Protein AF-A0AB35III9-F1 (afdb_monomer_lite)

Organism: NCBI:txid1547

Structure (mmCIF, N/CA/C/O backbone):
data_AF-A0AB35III9-F1
#
_entry.id   AF-A0AB35III9-F1
#
loop_
_atom_site.group_PDB
_atom_site.id
_atom_site.type_symbol
_atom_site.label_atom_id
_atom_site.label_alt_id
_atom_site.label_comp_id
_atom_site.label_asym_id
_atom_site.label_entity_id
_atom_site.label_seq_id
_atom_site.pdbx_PDB_ins_code
_atom_site.Cartn_x
_atom_site.Cartn_y
_atom_site.Cartn_z
_atom_site.occupancy
_atom_site.B_iso_or_equiv
_atom_site.auth_seq_id
_atom_site.auth_comp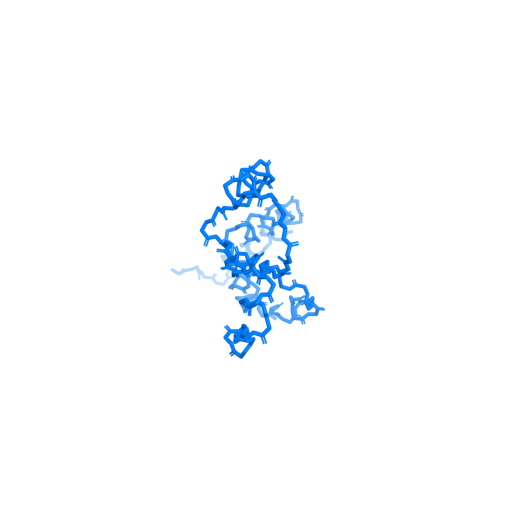_id
_atom_site.auth_asym_id
_atom_site.auth_atom_id
_atom_site.pdbx_PDB_model_num
ATOM 1 N N . MET A 1 1 ? 10.028 -11.307 -33.755 1.00 78.12 1 MET A N 1
ATOM 2 C CA . MET A 1 1 ? 10.930 -11.704 -32.653 1.00 78.12 1 MET A CA 1
ATOM 3 C C . MET A 1 1 ? 12.277 -11.087 -32.948 1.00 78.12 1 MET A C 1
ATOM 5 O O . MET A 1 1 ? 12.647 -11.100 -34.114 1.00 78.12 1 MET A O 1
ATOM 9 N N . LEU A 1 2 ? 12.936 -10.517 -31.940 1.00 85.81 2 LEU A N 1
ATOM 10 C CA . LEU A 1 2 ? 14.308 -10.030 -32.087 1.00 85.81 2 LEU A CA 1
ATOM 11 C C . LEU A 1 2 ? 15.257 -11.233 -32.161 1.00 85.81 2 LEU A C 1
ATOM 13 O O . LEU A 1 2 ? 15.008 -12.249 -31.505 1.00 85.81 2 LEU A O 1
ATOM 17 N N . ASN A 1 3 ? 16.301 -11.135 -32.973 1.00 92.69 3 ASN A N 1
ATOM 18 C CA . ASN A 1 3 ? 17.386 -12.112 -33.017 1.00 92.69 3 ASN A CA 1
ATOM 19 C C . ASN A 1 3 ? 18.391 -11.882 -31.865 1.00 92.69 3 ASN A C 1
ATOM 21 O O . ASN A 1 3 ? 18.275 -10.918 -31.111 1.00 92.69 3 ASN A O 1
ATOM 25 N N . CYS A 1 4 ? 19.372 -12.776 -31.705 1.00 91.94 4 CYS A N 1
ATOM 26 C CA . CYS A 1 4 ? 20.342 -12.694 -30.606 1.00 91.94 4 CYS A CA 1
ATOM 27 C C . CYS A 1 4 ? 21.141 -11.381 -30.603 1.00 91.94 4 CYS A C 1
ATOM 29 O O . CYS A 1 4 ? 21.314 -10.784 -29.545 1.00 91.94 4 CYS A O 1
ATOM 31 N N . ASP A 1 5 ? 21.578 -10.903 -31.768 1.00 92.56 5 ASP A N 1
ATOM 32 C CA . ASP A 1 5 ? 22.352 -9.662 -31.874 1.00 92.56 5 ASP A CA 1
ATOM 33 C C . ASP A 1 5 ? 21.488 -8.442 -31.535 1.00 92.56 5 ASP A C 1
ATOM 35 O O . ASP A 1 5 ? 21.924 -7.511 -30.860 1.00 92.56 5 ASP A O 1
ATOM 39 N N . GLU A 1 6 ? 20.229 -8.447 -31.969 1.00 93.94 6 GLU A N 1
ATOM 40 C CA . GLU A 1 6 ? 19.248 -7.419 -31.629 1.00 93.94 6 GLU A CA 1
ATOM 41 C C . GLU A 1 6 ? 18.934 -7.399 -30.125 1.00 93.94 6 GLU A C 1
ATOM 43 O O . GLU A 1 6 ? 18.733 -6.321 -29.566 1.00 93.94 6 GLU A O 1
ATOM 48 N N . LEU A 1 7 ? 18.926 -8.562 -29.461 1.00 94.19 7 LEU A N 1
ATOM 49 C CA . LEU A 1 7 ? 18.747 -8.665 -28.011 1.00 94.19 7 LEU A CA 1
ATOM 50 C C . LEU A 1 7 ? 19.954 -8.114 -27.241 1.00 94.19 7 LEU A C 1
ATOM 52 O O . LEU A 1 7 ? 19.752 -7.335 -26.314 1.00 94.19 7 LEU A O 1
ATOM 56 N N . LEU A 1 8 ? 21.182 -8.442 -27.652 1.00 92.50 8 LEU A N 1
ATOM 57 C CA . LEU A 1 8 ? 22.406 -7.925 -27.022 1.00 92.50 8 LEU A CA 1
ATOM 58 C C . LEU A 1 8 ? 22.525 -6.401 -27.171 1.00 92.50 8 LEU A C 1
ATOM 60 O O . LEU A 1 8 ? 22.792 -5.691 -26.205 1.00 92.50 8 LEU A O 1
ATOM 64 N N . ASN A 1 9 ? 22.237 -5.876 -28.365 1.00 94.06 9 ASN A N 1
ATOM 65 C CA . ASN A 1 9 ? 22.210 -4.429 -28.597 1.00 94.06 9 ASN A CA 1
ATOM 66 C C . ASN A 1 9 ? 21.129 -3.722 -27.764 1.00 94.06 9 ASN A C 1
ATOM 68 O O . ASN A 1 9 ? 21.276 -2.556 -27.391 1.00 94.06 9 ASN A O 1
ATOM 72 N N . LEU A 1 10 ? 19.995 -4.387 -27.528 1.00 92.81 10 LEU A N 1
ATOM 73 C CA . LEU A 1 10 ? 18.931 -3.843 -26.693 1.00 92.81 10 LEU A CA 1
ATOM 74 C C . LEU A 1 10 ? 19.335 -3.842 -25.217 1.00 92.81 10 LEU A C 1
ATOM 76 O O . LEU A 1 10 ? 19.091 -2.849 -24.536 1.00 92.81 10 LEU A O 1
ATOM 80 N N . GLU A 1 11 ? 19.958 -4.919 -24.741 1.00 92.31 11 GLU A N 1
ATOM 81 C CA . GLU A 1 11 ? 20.496 -5.023 -23.385 1.00 92.31 11 GLU A CA 1
ATOM 82 C C . GLU A 1 11 ? 21.476 -3.884 -23.086 1.00 92.31 11 GLU A C 1
ATOM 84 O O . GLU A 1 11 ? 21.298 -3.179 -22.094 1.00 92.31 11 GLU A O 1
ATOM 89 N N . GLU A 1 12 ? 22.437 -3.630 -23.976 1.00 93.38 12 GLU A N 1
ATOM 90 C CA . GLU A 1 12 ? 23.430 -2.560 -23.814 1.00 93.38 12 GLU A CA 1
ATOM 91 C C . GLU A 1 12 ? 22.763 -1.182 -23.669 1.00 93.38 12 GLU A C 1
ATOM 93 O O . GLU A 1 12 ? 22.999 -0.457 -22.701 1.00 93.38 12 GLU A O 1
ATOM 98 N N . LYS A 1 13 ? 21.815 -0.862 -24.558 1.00 93.06 13 LYS A N 1
ATOM 99 C CA . LYS A 1 13 ? 21.049 0.396 -24.495 1.00 93.06 13 LYS A CA 1
ATOM 100 C C . LYS A 1 13 ? 20.200 0.515 -23.233 1.00 93.06 13 LYS A C 1
ATOM 102 O O . LYS A 1 13 ? 19.998 1.620 -22.726 1.00 93.06 13 LYS A O 1
ATOM 107 N N . ILE A 1 14 ? 19.648 -0.600 -22.749 1.00 91.00 14 ILE A N 1
ATOM 108 C CA . ILE A 1 14 ? 18.904 -0.619 -21.490 1.00 91.00 14 ILE A CA 1
ATOM 109 C C . ILE A 1 14 ? 19.865 -0.322 -20.344 1.00 91.00 14 ILE A C 1
ATOM 111 O O . ILE A 1 14 ? 19.563 0.561 -19.551 1.00 91.00 14 ILE A O 1
ATOM 115 N N . LEU A 1 15 ? 21.018 -0.983 -20.270 1.00 91.81 15 LEU A N 1
ATOM 116 C CA . LEU A 1 15 ? 21.994 -0.778 -19.198 1.00 91.81 15 LEU A CA 1
ATOM 117 C C . LEU A 1 15 ? 22.557 0.649 -19.164 1.00 91.81 15 LEU A C 1
ATOM 119 O O . LEU A 1 15 ? 22.794 1.166 -18.076 1.00 91.81 15 LEU A O 1
ATOM 123 N N . GLU A 1 16 ? 22.699 1.315 -20.311 1.00 92.88 16 GLU A N 1
ATOM 124 C CA . GLU A 1 16 ? 23.090 2.730 -20.367 1.00 92.88 16 GLU A CA 1
ATOM 125 C C . GLU A 1 16 ? 21.990 3.674 -19.858 1.00 92.88 16 GLU A C 1
ATOM 127 O O . GLU A 1 16 ? 22.267 4.627 -19.133 1.00 92.88 16 GLU A O 1
ATOM 132 N N . ALA A 1 17 ? 20.725 3.428 -20.218 1.00 90.56 17 ALA A N 1
ATOM 133 C CA . ALA A 1 17 ? 19.618 4.338 -19.909 1.00 90.56 17 ALA A CA 1
ATOM 134 C C . ALA A 1 17 ? 18.909 4.050 -18.574 1.00 90.56 17 ALA A C 1
ATOM 136 O O . ALA A 1 17 ? 18.185 4.907 -18.054 1.00 90.56 17 ALA A O 1
ATOM 137 N N . LEU A 1 18 ? 19.032 2.827 -18.055 1.00 90.69 18 LEU A N 1
ATOM 138 C CA . LEU A 1 18 ? 18.312 2.359 -16.876 1.00 90.69 18 LEU A CA 1
ATOM 139 C C . LEU A 1 18 ? 18.763 3.058 -15.586 1.00 90.69 18 LEU A C 1
ATOM 141 O O . LEU A 1 18 ? 17.863 3.454 -14.850 1.00 90.69 18 LEU A O 1
ATOM 145 N N . PRO A 1 19 ? 20.063 3.278 -15.295 1.00 90.38 19 PRO A N 1
ATOM 146 C CA . PRO A 1 19 ? 20.502 3.892 -14.038 1.00 90.38 19 PRO A CA 1
ATOM 147 C C . PRO A 1 19 ? 19.831 5.241 -13.759 1.00 90.38 19 PRO A C 1
ATOM 149 O O . PRO A 1 19 ? 19.315 5.461 -12.663 1.00 90.38 19 PRO A O 1
ATOM 152 N N . ASP A 1 20 ? 19.730 6.093 -14.781 1.00 91.00 20 ASP A N 1
ATOM 153 C CA . ASP A 1 20 ? 19.124 7.423 -14.666 1.00 91.00 20 ASP A CA 1
ATOM 154 C C . ASP A 1 20 ? 17.599 7.378 -14.488 1.00 91.00 20 ASP A C 1
ATOM 156 O O . ASP A 1 20 ? 16.993 8.296 -13.934 1.00 91.00 20 ASP A O 1
ATOM 160 N N . LYS A 1 21 ? 16.948 6.310 -14.965 1.00 92.06 21 LYS A N 1
ATOM 161 C CA . LYS A 1 21 ? 15.481 6.181 -14.990 1.00 92.06 21 LYS A CA 1
ATOM 162 C C . LYS A 1 21 ? 14.935 5.226 -13.936 1.00 92.06 21 LYS A C 1
ATOM 164 O O . LYS A 1 21 ? 13.730 5.254 -13.672 1.00 92.06 21 LYS A O 1
ATOM 169 N N . LEU A 1 22 ? 15.783 4.396 -13.330 1.00 91.62 22 LEU A N 1
ATOM 170 C CA . LEU A 1 22 ? 15.384 3.288 -12.466 1.00 91.62 22 LEU A CA 1
ATOM 171 C C . LEU A 1 22 ? 14.529 3.782 -11.302 1.00 91.62 22 LEU A C 1
ATOM 173 O O . LEU A 1 22 ? 13.416 3.301 -11.106 1.00 91.62 22 LEU A O 1
ATOM 177 N N . THR A 1 23 ? 14.997 4.805 -10.587 1.00 90.44 23 THR A N 1
ATOM 178 C CA . THR A 1 23 ? 14.273 5.384 -9.448 1.00 90.44 23 THR A CA 1
ATOM 179 C C . THR A 1 23 ? 12.885 5.883 -9.855 1.00 90.44 23 THR A C 1
ATOM 181 O O . THR A 1 23 ? 11.894 5.591 -9.186 1.00 90.44 23 THR A O 1
ATOM 184 N N . THR A 1 24 ? 12.777 6.588 -10.984 1.00 93.44 24 THR A N 1
ATOM 185 C CA . THR A 1 24 ? 11.493 7.090 -11.496 1.00 93.44 24 THR A CA 1
ATOM 186 C C . THR A 1 24 ? 10.545 5.952 -11.869 1.00 93.44 24 THR A C 1
ATOM 188 O O . THR A 1 24 ? 9.351 6.016 -11.567 1.00 93.44 24 THR A O 1
ATOM 191 N N . ILE A 1 25 ? 11.067 4.898 -12.501 1.00 93.25 25 ILE A N 1
ATOM 192 C CA . ILE A 1 25 ? 10.301 3.703 -12.870 1.00 93.25 25 ILE A CA 1
ATOM 193 C C . ILE A 1 25 ? 9.775 3.005 -11.612 1.00 93.25 25 ILE A C 1
ATOM 195 O O . ILE A 1 25 ? 8.574 2.754 -11.523 1.00 93.25 25 ILE A O 1
ATOM 199 N N . LEU A 1 26 ? 10.629 2.771 -10.611 1.00 92.12 26 LEU A N 1
ATOM 200 C CA . LEU A 1 26 ? 10.244 2.125 -9.353 1.00 92.12 26 LEU A CA 1
ATOM 201 C C . LEU A 1 26 ? 9.169 2.921 -8.601 1.00 92.12 26 LEU A C 1
ATOM 203 O O . LEU A 1 26 ? 8.190 2.339 -8.138 1.00 92.12 26 LEU A O 1
ATOM 207 N N . ILE A 1 27 ? 9.285 4.253 -8.536 1.00 90.81 27 ILE A N 1
ATOM 208 C CA . ILE A 1 27 ? 8.255 5.116 -7.930 1.00 90.81 27 ILE A CA 1
ATOM 209 C C . ILE A 1 27 ? 6.914 4.954 -8.657 1.00 90.81 27 ILE A C 1
ATOM 211 O O . ILE A 1 27 ? 5.869 4.810 -8.017 1.00 90.81 27 ILE A O 1
ATOM 215 N N . LYS A 1 28 ? 6.933 4.954 -9.995 1.00 93.75 28 LYS A N 1
ATOM 216 C CA . LYS A 1 28 ? 5.728 4.806 -10.820 1.00 93.75 28 LYS A CA 1
ATOM 217 C C . LYS A 1 28 ? 5.078 3.428 -10.655 1.00 93.75 28 LYS A C 1
ATOM 219 O O . LYS A 1 28 ? 3.855 3.344 -10.585 1.00 93.75 28 LYS A O 1
ATOM 224 N N . LEU A 1 29 ? 5.878 2.366 -10.578 1.00 92.75 29 LEU A N 1
ATOM 225 C CA . LEU A 1 29 ? 5.397 0.997 -10.371 1.00 92.75 29 LEU A CA 1
ATOM 226 C C . LEU A 1 29 ? 4.869 0.774 -8.944 1.00 92.75 29 LEU A C 1
ATOM 228 O O . LEU A 1 29 ? 3.881 0.076 -8.735 1.00 92.75 29 LEU A O 1
ATOM 232 N N . ASN A 1 30 ? 5.472 1.411 -7.940 1.00 88.50 30 ASN A N 1
ATOM 233 C CA . ASN A 1 30 ? 4.985 1.339 -6.562 1.00 88.50 30 ASN A CA 1
ATOM 234 C C . ASN A 1 30 ? 3.654 2.091 -6.368 1.00 88.50 30 ASN A C 1
ATOM 236 O O . ASN A 1 30 ? 2.769 1.661 -5.620 1.00 88.50 30 ASN A O 1
ATOM 240 N N . SER A 1 31 ? 3.487 3.243 -7.021 1.00 89.12 31 SER A N 1
ATOM 241 C CA . SER A 1 31 ? 2.254 4.028 -6.894 1.00 89.12 31 SER A CA 1
ATOM 242 C C . SER A 1 31 ? 1.064 3.372 -7.599 1.00 89.12 31 SER A C 1
ATOM 244 O O . SER A 1 31 ? -0.052 3.470 -7.094 1.00 89.12 31 SER A O 1
ATOM 246 N N . ASN A 1 32 ? 1.296 2.640 -8.696 1.00 89.50 32 ASN A N 1
ATOM 247 C CA . ASN A 1 32 ? 0.251 1.932 -9.442 1.00 89.50 32 ASN A CA 1
ATOM 248 C C . ASN A 1 32 ? 0.059 0.452 -9.045 1.00 89.50 32 ASN A C 1
ATOM 250 O O . ASN A 1 32 ? -0.799 -0.212 -9.623 1.00 89.50 32 ASN A O 1
ATOM 254 N N . GLY A 1 33 ? 0.830 -0.054 -8.076 1.00 85.12 33 GLY A N 1
ATOM 255 C CA . GLY A 1 33 ? 0.699 -1.416 -7.549 1.00 85.12 33 GLY A CA 1
ATOM 256 C C . GLY A 1 33 ? 1.288 -2.524 -8.430 1.00 85.12 33 GLY A C 1
ATOM 257 O O . GLY A 1 33 ? 0.979 -3.684 -8.196 1.00 85.12 33 GLY A O 1
ATOM 258 N N . LYS A 1 34 ? 2.123 -2.193 -9.423 1.00 90.56 34 LYS A N 1
ATOM 259 C CA . LYS A 1 34 ? 2.760 -3.162 -10.341 1.00 90.56 34 LYS A CA 1
ATOM 260 C C . LYS A 1 34 ? 4.220 -3.473 -10.011 1.00 90.56 34 LYS A C 1
ATOM 262 O O . LYS A 1 34 ? 4.923 -4.078 -10.814 1.00 90.56 34 LYS A O 1
ATOM 267 N N . LEU A 1 35 ? 4.708 -3.006 -8.863 1.00 90.81 35 LEU A N 1
ATOM 268 C CA . LEU A 1 35 ? 6.099 -3.209 -8.466 1.00 90.81 35 LEU A CA 1
ATOM 269 C C . LEU A 1 35 ? 6.432 -4.694 -8.278 1.00 90.81 35 LEU A C 1
ATOM 271 O O . LEU A 1 35 ? 7.471 -5.131 -8.759 1.00 90.81 35 LEU A O 1
ATOM 275 N N . ASP A 1 36 ? 5.550 -5.455 -7.630 1.00 86.88 36 ASP A N 1
ATOM 276 C CA . ASP A 1 36 ? 5.797 -6.874 -7.355 1.00 86.88 36 ASP A CA 1
ATOM 277 C C . ASP A 1 36 ? 5.843 -7.702 -8.655 1.00 86.88 36 ASP A C 1
ATOM 279 O O . ASP A 1 36 ? 6.794 -8.448 -8.858 1.00 86.88 36 ASP A O 1
ATOM 283 N N . GLU A 1 37 ? 4.911 -7.475 -9.592 1.00 88.56 37 GLU A N 1
ATOM 284 C CA . GLU A 1 37 ? 4.899 -8.111 -10.927 1.00 88.56 37 GLU A CA 1
ATOM 285 C C . GLU A 1 37 ? 6.194 -7.831 -11.709 1.00 88.56 37 GLU A C 1
ATOM 287 O O . GLU A 1 37 ? 6.785 -8.726 -12.308 1.00 88.56 37 GLU A O 1
ATOM 292 N N . PHE A 1 38 ? 6.674 -6.584 -11.682 1.00 91.44 38 P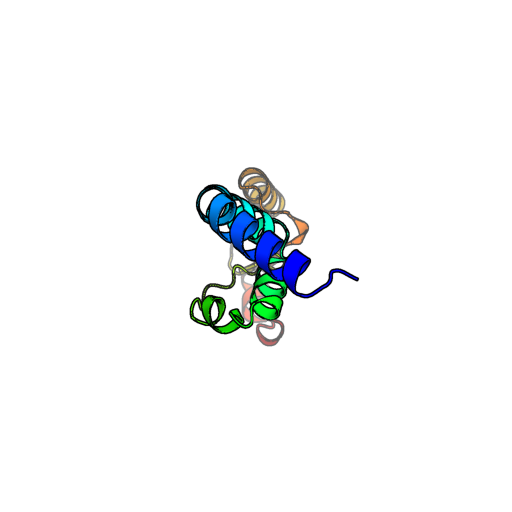HE A N 1
ATOM 293 C CA . PHE A 1 38 ? 7.928 -6.216 -12.339 1.00 91.44 38 PHE A CA 1
ATOM 294 C C . PHE A 1 38 ? 9.137 -6.938 -11.732 1.00 91.44 38 PHE A C 1
ATOM 296 O O . PHE A 1 38 ? 10.015 -7.391 -12.465 1.00 91.44 38 PHE A O 1
ATOM 303 N N . LEU A 1 39 ? 9.189 -7.055 -10.404 1.00 90.19 39 LEU A N 1
ATOM 304 C CA . LEU A 1 39 ? 10.278 -7.749 -9.723 1.00 90.19 39 LEU A CA 1
ATOM 305 C C . LEU A 1 39 ? 10.231 -9.262 -9.949 1.00 90.19 39 LEU A C 1
ATOM 307 O O . LEU A 1 39 ? 11.291 -9.868 -10.054 1.00 90.19 39 LEU A O 1
ATOM 311 N N . GLU A 1 40 ? 9.049 -9.866 -10.075 1.00 87.88 40 GLU A N 1
ATOM 312 C CA . GLU A 1 40 ? 8.907 -11.278 -10.455 1.00 87.88 40 GLU A CA 1
ATOM 313 C C . GLU A 1 40 ? 9.457 -11.552 -11.861 1.00 87.88 40 GLU A C 1
ATOM 315 O O . GLU A 1 40 ? 10.180 -12.526 -12.049 1.00 87.88 40 GLU A O 1
ATOM 320 N N . VAL A 1 41 ? 9.202 -10.668 -12.835 1.00 91.81 41 VAL A N 1
ATOM 321 C CA . VAL A 1 41 ? 9.753 -10.797 -14.201 1.00 91.81 41 VAL A CA 1
ATOM 322 C C . VAL A 1 41 ? 11.285 -10.753 -14.213 1.00 91.81 41 VAL A C 1
ATOM 324 O O . VAL A 1 41 ? 11.911 -11.411 -15.040 1.00 91.81 41 VAL A O 1
ATOM 327 N N . LEU A 1 42 ? 11.888 -9.986 -13.302 1.00 89.62 42 LEU A N 1
ATOM 328 C CA . LEU A 1 42 ? 13.343 -9.893 -13.154 1.00 89.62 42 LEU A CA 1
ATOM 329 C C . LEU A 1 42 ? 13.945 -10.999 -12.275 1.00 89.62 42 LEU A C 1
ATOM 331 O O . LEU A 1 42 ? 15.156 -11.000 -12.077 1.00 89.62 42 LEU A O 1
ATOM 335 N N . ASP A 1 43 ? 13.127 -11.902 -11.728 1.00 85.94 43 ASP A N 1
ATOM 336 C CA . ASP A 1 43 ? 13.530 -12.892 -10.718 1.00 85.94 43 ASP A CA 1
ATOM 337 C C . ASP A 1 43 ? 14.116 -12.253 -9.434 1.00 85.94 43 ASP A C 1
ATOM 339 O O . ASP A 1 43 ? 14.954 -12.807 -8.724 1.00 85.94 43 ASP A O 1
ATOM 343 N N . LEU A 1 44 ? 13.653 -11.038 -9.112 1.00 88.62 44 LEU A N 1
ATOM 344 C CA . LEU A 1 44 ? 14.085 -10.207 -7.980 1.00 88.62 44 LEU A CA 1
ATOM 345 C C . LEU A 1 44 ? 13.000 -10.022 -6.907 1.00 88.62 44 LEU A C 1
ATOM 347 O O . LEU A 1 44 ? 13.128 -9.165 -6.029 1.00 88.62 44 LEU A O 1
ATOM 351 N N . GLY A 1 45 ? 11.928 -10.819 -6.938 1.00 81.56 45 GLY A N 1
ATOM 352 C CA . GLY A 1 45 ? 10.803 -10.713 -5.994 1.00 81.56 45 GLY A CA 1
ATOM 353 C C . GLY A 1 45 ? 11.208 -10.825 -4.516 1.00 81.56 45 GLY A C 1
ATOM 354 O O . GLY A 1 45 ? 10.555 -10.272 -3.631 1.00 81.56 45 GLY A O 1
ATOM 355 N N . TYR A 1 46 ? 12.344 -11.462 -4.223 1.00 81.31 46 TYR A N 1
ATOM 356 C CA . TYR A 1 46 ? 12.873 -11.559 -2.862 1.00 81.31 46 TYR A CA 1
ATOM 357 C C . TYR A 1 46 ? 13.229 -10.189 -2.247 1.00 81.31 46 TYR A C 1
ATOM 359 O O . TYR A 1 46 ? 13.232 -10.057 -1.021 1.00 81.31 46 TYR A O 1
ATOM 367 N N . LEU A 1 47 ? 13.470 -9.149 -3.053 1.00 83.88 47 LEU A N 1
ATOM 368 C CA . LEU A 1 47 ? 13.847 -7.818 -2.563 1.00 83.88 47 LEU A CA 1
ATOM 369 C C . LEU A 1 47 ? 12.715 -7.095 -1.814 1.00 83.88 47 LEU A C 1
ATOM 371 O O . LEU A 1 47 ? 12.995 -6.295 -0.922 1.00 83.88 47 LEU A O 1
ATOM 375 N N . THR A 1 48 ? 11.443 -7.374 -2.118 1.00 72.38 48 THR A N 1
ATOM 376 C CA . THR A 1 48 ? 10.303 -6.758 -1.408 1.00 72.38 48 THR A CA 1
ATOM 377 C C . THR A 1 48 ? 9.881 -7.536 -0.168 1.00 72.38 48 THR A C 1
ATOM 379 O O . THR A 1 48 ? 9.347 -6.952 0.775 1.00 72.38 48 THR A O 1
ATOM 382 N N . SER A 1 49 ? 10.183 -8.835 -0.110 1.00 60.56 49 SER A N 1
ATOM 383 C CA . SER A 1 49 ? 9.799 -9.712 1.004 1.00 60.56 49 SER A CA 1
ATOM 384 C C . SER A 1 49 ? 10.466 -9.403 2.357 1.00 60.56 49 SER A C 1
ATOM 386 O O . SER A 1 49 ? 10.013 -9.915 3.380 1.00 60.56 49 SER A O 1
ATOM 388 N N . GLN A 1 50 ? 11.478 -8.526 2.405 1.00 56.31 50 GLN A N 1
ATOM 389 C CA . GLN A 1 50 ? 12.129 -8.109 3.659 1.00 56.31 50 GLN A CA 1
ATOM 390 C C . GLN A 1 50 ? 11.455 -6.916 4.358 1.00 56.31 50 GLN A C 1
ATOM 392 O O . GLN A 1 50 ? 11.730 -6.660 5.530 1.00 56.31 50 GLN A O 1
ATOM 397 N N . ASN A 1 51 ? 10.538 -6.207 3.691 1.00 53.66 51 ASN A N 1
ATOM 398 C CA . ASN A 1 51 ? 9.746 -5.152 4.319 1.00 53.66 51 ASN A CA 1
ATOM 399 C C . ASN A 1 51 ? 8.407 -5.725 4.797 1.00 53.66 51 ASN A C 1
ATOM 401 O O . ASN A 1 51 ? 7.449 -5.855 4.039 1.00 53.66 51 ASN A O 1
ATOM 405 N N . THR A 1 52 ? 8.308 -6.021 6.094 1.00 54.81 52 THR A N 1
ATOM 406 C CA . THR A 1 52 ? 7.041 -6.386 6.759 1.00 54.81 52 THR A CA 1
ATOM 407 C C . THR A 1 52 ? 6.021 -5.239 6.765 1.00 54.81 52 THR A C 1
ATOM 409 O O . THR A 1 52 ? 4.851 -5.441 7.094 1.00 54.81 52 THR A O 1
ATOM 412 N N . TYR A 1 53 ? 6.433 -4.031 6.365 1.00 54.12 53 TYR A N 1
ATOM 413 C CA . TYR A 1 53 ? 5.551 -2.888 6.186 1.00 54.12 53 TYR A CA 1
ATOM 414 C C . TYR A 1 53 ? 4.740 -3.013 4.891 1.00 54.12 53 TYR A C 1
ATOM 416 O O . TYR A 1 53 ? 5.094 -2.476 3.843 1.00 54.12 53 TYR A O 1
ATOM 424 N N . ARG A 1 54 ? 3.607 -3.713 4.978 1.00 58.12 54 ARG A N 1
ATOM 425 C CA . ARG A 1 54 ? 2.533 -3.635 3.985 1.00 58.12 54 ARG A CA 1
ATOM 426 C C . ARG A 1 54 ? 1.565 -2.534 4.415 1.00 58.12 54 ARG A C 1
ATOM 428 O O . ARG A 1 54 ? 0.756 -2.773 5.312 1.00 58.12 54 ARG A O 1
ATOM 435 N N . PRO A 1 55 ? 1.598 -1.329 3.817 1.00 61.25 55 PRO A N 1
ATOM 436 C CA . PRO A 1 55 ? 0.529 -0.374 4.041 1.00 61.25 55 PRO A CA 1
ATOM 437 C C . PRO A 1 55 ? -0.729 -0.991 3.432 1.00 61.25 55 PRO A C 1
ATOM 439 O O . PRO A 1 55 ? -0.837 -1.102 2.212 1.00 61.25 55 PRO A O 1
ATOM 442 N N . TYR A 1 56 ? -1.664 -1.446 4.265 1.00 68.19 56 TYR A N 1
ATOM 443 C CA . TYR A 1 56 ? -2.960 -1.949 3.820 1.00 68.19 56 TYR A CA 1
ATOM 444 C C . TYR A 1 56 ? -3.736 -0.796 3.170 1.00 68.19 56 TYR A C 1
ATOM 446 O O . TYR A 1 56 ? -4.557 -0.142 3.812 1.00 68.19 56 TYR A O 1
ATOM 454 N N . ARG A 1 57 ? -3.443 -0.497 1.896 1.00 70.44 57 ARG A N 1
ATOM 455 C CA . ARG A 1 57 ? -3.987 0.659 1.161 1.00 70.44 57 ARG A CA 1
ATOM 456 C C . ARG A 1 57 ? -5.506 0.566 0.987 1.00 70.44 57 ARG A C 1
ATOM 458 O O . ARG A 1 57 ? -6.161 1.598 0.920 1.00 70.44 57 ARG A O 1
ATOM 465 N N . SER A 1 58 ? -6.056 -0.648 0.998 1.00 75.69 58 SER A N 1
ATOM 466 C CA . SER A 1 58 ? -7.493 -0.951 0.940 1.00 75.69 58 SER A CA 1
ATOM 467 C C . SER A 1 58 ? -8.075 -1.478 2.259 1.00 75.69 58 SER A C 1
ATOM 469 O O . SER A 1 58 ? -9.261 -1.790 2.320 1.00 75.69 58 SER A O 1
ATOM 471 N N . GLY A 1 59 ? -7.269 -1.593 3.320 1.00 82.31 59 GLY A N 1
ATOM 472 C CA . GLY A 1 59 ? -7.739 -2.117 4.603 1.00 82.31 59 GLY A CA 1
ATOM 473 C C . GLY A 1 59 ? -8.816 -1.230 5.231 1.00 82.31 59 GLY A C 1
ATOM 474 O O . GLY A 1 59 ? -8.809 -0.007 5.040 1.00 82.31 59 GLY A O 1
ATOM 475 N N . LYS A 1 60 ? -9.716 -1.837 6.005 1.00 87.44 60 LYS A N 1
ATOM 476 C CA . LYS A 1 60 ? -10.640 -1.104 6.874 1.00 87.44 60 LYS A CA 1
ATOM 477 C C . LYS A 1 60 ? -9.900 -0.574 8.105 1.00 87.44 60 LYS A C 1
ATOM 479 O O . LYS A 1 60 ? -8.998 -1.224 8.624 1.00 87.44 60 LYS A O 1
ATOM 484 N N . ILE A 1 61 ? -10.282 0.613 8.555 1.00 89.81 61 ILE A N 1
ATOM 485 C CA . ILE A 1 61 ? -9.791 1.278 9.760 1.00 89.81 61 ILE A CA 1
ATOM 486 C C . ILE A 1 61 ? -10.911 1.196 10.789 1.00 89.81 61 ILE A C 1
ATOM 488 O O . ILE A 1 61 ? -11.937 1.858 10.641 1.00 89.81 61 ILE A O 1
ATOM 492 N N . VAL A 1 62 ? -10.725 0.381 11.823 1.00 89.75 62 VAL A N 1
ATOM 493 C CA . VAL A 1 62 ? -11.726 0.244 12.882 1.00 89.75 62 VAL A CA 1
ATOM 494 C C . VAL A 1 62 ? -11.367 1.157 14.046 1.00 89.75 62 VAL A C 1
ATOM 496 O O . VAL A 1 62 ? -10.275 1.070 14.603 1.00 89.75 62 VAL A O 1
ATOM 499 N N . VAL A 1 63 ? -12.299 2.028 14.425 1.00 89.75 63 VAL A N 1
ATOM 500 C CA . VAL A 1 63 ? -12.159 2.958 15.547 1.00 89.75 63 VAL A CA 1
ATOM 501 C C . VAL A 1 63 ? -13.074 2.490 16.672 1.00 89.75 63 VAL A C 1
ATOM 503 O O . VAL A 1 63 ? -14.298 2.530 16.547 1.00 89.75 63 VAL A O 1
ATOM 506 N N . VAL A 1 64 ? -12.479 2.039 17.776 1.00 89.81 64 VAL A N 1
ATOM 507 C CA . VAL A 1 64 ? -13.199 1.515 18.943 1.00 89.81 64 VAL A CA 1
ATOM 508 C C . VAL A 1 64 ? -12.899 2.384 20.157 1.00 89.81 64 VAL A C 1
ATOM 510 O O . VAL A 1 64 ? -11.736 2.620 20.475 1.00 89.81 64 VAL A O 1
ATOM 513 N N . GLY A 1 65 ? -13.939 2.830 20.856 1.00 85.88 65 GLY A N 1
ATOM 514 C CA . GLY A 1 65 ? -13.796 3.600 22.091 1.00 85.88 65 GLY A CA 1
ATOM 515 C C . GLY A 1 65 ? -14.888 4.647 22.253 1.00 85.88 65 GLY A C 1
ATOM 516 O O . GLY A 1 65 ? -15.474 5.093 21.275 1.00 85.88 65 GLY A O 1
ATOM 517 N N . GLN A 1 66 ? -15.172 5.043 23.491 1.00 86.50 66 GLN A N 1
ATOM 518 C CA . GLN A 1 66 ? -16.191 6.056 23.753 1.00 86.50 66 GLN A CA 1
ATOM 519 C C . GLN A 1 66 ? -15.713 7.441 23.307 1.00 86.50 66 GLN A C 1
ATOM 521 O O . GLN A 1 66 ? -14.612 7.863 23.653 1.00 86.50 66 GLN A O 1
ATOM 526 N N . THR A 1 67 ? -16.564 8.167 22.586 1.00 87.50 67 THR A N 1
ATOM 527 C CA . THR A 1 67 ? -16.337 9.574 22.240 1.00 87.50 67 THR A CA 1
ATOM 528 C C . THR A 1 67 ? -17.647 10.353 22.273 1.00 87.50 67 THR A C 1
ATOM 530 O O . THR A 1 67 ? -18.710 9.816 21.968 1.00 87.50 67 THR A O 1
ATOM 533 N N . GLU A 1 68 ? -17.567 11.630 22.635 1.00 88.44 68 GLU A N 1
ATOM 534 C CA . GLU A 1 68 ? -18.678 12.585 22.527 1.00 88.44 68 GLU A CA 1
ATOM 535 C C . GLU A 1 68 ? -18.721 13.257 21.142 1.00 88.44 68 GLU A C 1
ATOM 537 O O . GLU A 1 68 ? -19.686 13.935 20.784 1.00 88.44 68 GLU A O 1
ATOM 542 N N . VAL A 1 69 ? -17.673 13.060 20.335 1.00 90.31 69 VAL A N 1
ATOM 543 C CA . VAL A 1 69 ? -17.560 13.614 18.986 1.00 90.31 69 VAL A CA 1
ATOM 544 C C . VAL A 1 69 ? -18.417 12.800 18.021 1.00 90.31 69 VAL A C 1
ATOM 546 O O . VAL A 1 69 ? -18.314 11.578 17.942 1.00 90.31 69 VAL A O 1
ATOM 549 N N . LYS A 1 70 ? -19.241 13.492 17.230 1.00 91.00 70 LYS A N 1
ATOM 550 C CA . LYS A 1 70 ? -20.062 12.856 16.193 1.00 91.00 70 LYS A CA 1
ATOM 551 C C . LYS A 1 70 ? -19.185 12.181 15.137 1.00 91.00 70 LYS A C 1
ATOM 553 O O . LYS A 1 70 ? -18.217 12.772 14.661 1.00 91.00 70 LYS A O 1
ATOM 558 N N . GLU A 1 71 ? -19.603 11.002 14.685 1.00 91.75 71 GLU A N 1
ATOM 559 C CA . GLU A 1 71 ? -18.934 10.229 13.627 1.00 91.75 71 GLU A CA 1
ATOM 560 C C . GLU A 1 71 ? -18.654 11.063 12.365 1.00 91.75 71 GLU A C 1
ATOM 562 O O . GLU A 1 71 ? -17.563 11.011 11.803 1.00 91.75 71 GLU A O 1
ATOM 567 N N . SER A 1 72 ? -19.597 11.924 11.972 1.00 93.06 72 SER A N 1
ATOM 568 C CA . SER A 1 72 ? -19.452 12.818 10.817 1.00 93.06 72 SER A CA 1
ATOM 569 C C . SER A 1 72 ? -18.258 13.773 10.923 1.00 93.06 72 SER A C 1
ATOM 571 O O . SER A 1 72 ? -17.677 14.133 9.903 1.00 93.06 72 SER A O 1
ATOM 573 N N . ILE A 1 73 ? -17.891 14.189 12.140 1.00 94.56 73 ILE A N 1
ATOM 574 C CA . ILE A 1 73 ? -16.741 15.069 12.383 1.00 94.56 73 ILE A CA 1
ATOM 575 C C . ILE A 1 73 ? -15.444 14.274 12.213 1.00 94.56 73 ILE A C 1
ATOM 577 O O . ILE A 1 73 ? -14.539 14.735 11.525 1.00 94.56 73 ILE A O 1
ATOM 581 N N . LEU A 1 74 ? -15.377 13.058 12.766 1.00 93.31 74 LEU A N 1
ATOM 582 C CA . LEU A 1 74 ? -14.223 12.164 12.606 1.00 93.31 74 LEU A CA 1
ATOM 583 C C . LEU A 1 74 ? -13.982 11.825 11.130 1.00 93.31 74 LEU A C 1
ATOM 585 O O . LEU A 1 74 ? -12.853 11.892 10.652 1.00 93.31 74 LEU A O 1
ATOM 589 N N . LEU A 1 75 ? -15.056 11.540 10.393 1.00 94.88 75 LEU A N 1
ATOM 590 C CA . LEU A 1 75 ? -15.012 11.313 8.951 1.00 94.88 75 LEU A CA 1
ATOM 591 C C . LEU A 1 75 ? -14.571 12.555 8.163 1.00 94.88 75 LEU A C 1
ATOM 593 O O . LEU A 1 75 ? -13.860 12.424 7.170 1.00 94.88 75 LEU A O 1
ATOM 597 N N . GLY A 1 76 ? -14.971 13.755 8.592 1.00 95.19 76 GLY A N 1
ATOM 598 C CA . GLY A 1 76 ? -14.513 15.009 7.988 1.00 95.19 76 GLY A CA 1
ATOM 599 C C . GLY A 1 76 ? -13.013 15.245 8.190 1.00 95.19 76 GLY A C 1
ATOM 600 O O . GLY A 1 76 ? -12.316 15.631 7.253 1.00 95.19 76 GLY A O 1
ATOM 601 N N . VAL A 1 77 ? -12.493 14.944 9.385 1.00 93.75 77 VAL A N 1
ATOM 602 C CA . VAL A 1 77 ? -11.046 14.985 9.658 1.00 93.75 77 VAL A CA 1
ATOM 603 C C . VAL A 1 77 ? -10.314 13.957 8.797 1.00 93.75 77 VAL A C 1
ATOM 605 O O . VAL A 1 77 ? -9.314 14.297 8.169 1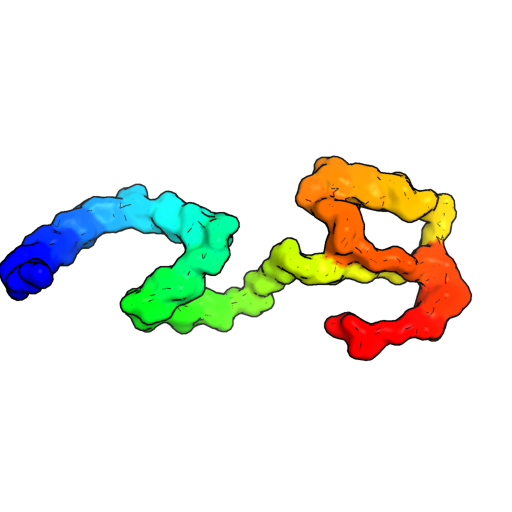.00 93.75 77 VAL A O 1
ATOM 608 N N . ALA A 1 78 ? -10.833 12.731 8.698 1.00 92.38 78 ALA A N 1
ATOM 609 C CA . ALA A 1 78 ? -10.240 11.693 7.861 1.00 92.38 78 ALA A CA 1
ATOM 610 C C . ALA A 1 78 ? -10.112 12.125 6.391 1.00 92.38 78 ALA A C 1
ATOM 612 O O . ALA A 1 78 ? -9.032 11.996 5.813 1.00 92.38 78 ALA A O 1
ATOM 613 N N . GLU A 1 79 ? -11.164 12.718 5.816 1.00 92.75 79 GLU A N 1
ATOM 614 C CA . GLU A 1 79 ? -11.109 13.278 4.461 1.00 92.75 79 GLU A CA 1
ATOM 615 C C . GLU A 1 79 ? -10.076 14.397 4.333 1.00 92.75 79 GLU A C 1
ATOM 617 O O . GLU A 1 79 ? -9.333 14.421 3.353 1.00 92.75 79 GLU A O 1
ATOM 622 N N . SER A 1 80 ? -9.975 15.290 5.326 1.00 94.12 80 SER A N 1
ATOM 623 C CA . SER A 1 80 ? -8.962 16.356 5.323 1.00 94.12 80 SER A CA 1
ATOM 624 C C . SER A 1 80 ? -7.526 15.816 5.351 1.00 94.12 80 SER A C 1
ATOM 626 O O . SER A 1 80 ? -6.613 16.452 4.830 1.00 94.12 80 SER A O 1
ATOM 628 N N . CYS A 1 81 ? -7.333 14.611 5.896 1.00 90.06 81 CYS A N 1
ATOM 629 C CA . CYS A 1 81 ? -6.066 13.883 5.888 1.00 90.06 81 CYS A CA 1
ATOM 630 C C . CYS A 1 81 ? -5.881 12.989 4.647 1.00 90.06 81 CYS A C 1
ATOM 632 O O . CYS A 1 81 ? -4.898 12.253 4.573 1.00 90.06 81 CYS A O 1
ATOM 634 N N . GLY A 1 82 ? -6.807 13.017 3.682 1.00 90.00 82 GLY A N 1
ATOM 635 C CA . GLY A 1 82 ? -6.737 12.215 2.457 1.00 90.00 82 GLY A CA 1
ATOM 636 C C . GLY A 1 82 ? -7.124 10.744 2.636 1.00 90.00 82 GLY A C 1
ATOM 637 O O . GLY A 1 82 ? -6.795 9.915 1.787 1.00 90.00 82 GLY A O 1
ATOM 638 N N . VAL A 1 83 ? -7.811 10.391 3.726 1.00 90.25 83 VAL A N 1
ATOM 639 C CA . VAL A 1 83 ? -8.299 9.030 3.973 1.00 90.25 83 VAL A CA 1
ATOM 640 C C . VAL A 1 83 ? -9.794 8.965 3.683 1.00 90.25 83 VAL A C 1
ATOM 642 O O . VAL A 1 83 ? -10.588 9.706 4.256 1.00 90.25 83 VAL A O 1
ATOM 645 N N . SER A 1 84 ? -10.184 8.055 2.794 1.00 90.50 84 SER A N 1
ATOM 646 C CA . SER A 1 84 ? -11.575 7.941 2.362 1.00 90.50 84 SER A CA 1
ATOM 647 C C . SER A 1 84 ? -12.507 7.443 3.475 1.00 90.50 84 SER A C 1
ATOM 649 O O . SER A 1 84 ? -12.158 6.531 4.232 1.00 90.50 84 SER A O 1
ATOM 651 N N . LYS A 1 85 ? -13.714 8.020 3.556 1.00 90.88 85 LYS A N 1
ATOM 652 C CA . LYS A 1 85 ? -14.711 7.724 4.602 1.00 90.88 85 LYS A CA 1
ATOM 653 C C . LYS A 1 85 ? -15.163 6.269 4.614 1.00 90.88 85 LYS A C 1
ATOM 655 O O . LYS A 1 85 ? -15.377 5.698 5.678 1.00 90.88 85 LYS A O 1
ATOM 660 N N . ASP A 1 86 ? -15.277 5.657 3.439 1.00 90.62 86 ASP A N 1
ATOM 661 C CA . ASP A 1 86 ? -15.688 4.261 3.274 1.00 90.62 86 ASP A CA 1
ATOM 662 C C . ASP A 1 86 ? -14.697 3.277 3.900 1.00 90.62 86 ASP A C 1
ATOM 664 O O . ASP A 1 86 ? -15.047 2.118 4.108 1.00 90.62 86 ASP A O 1
ATOM 668 N N . ARG A 1 87 ? -13.483 3.712 4.250 1.00 90.69 87 ARG A N 1
ATOM 669 C CA . ARG A 1 87 ? -12.508 2.861 4.929 1.00 90.69 87 ARG A CA 1
ATOM 670 C C . ARG A 1 87 ? -12.784 2.699 6.416 1.00 90.69 87 ARG A C 1
ATOM 672 O O . ARG A 1 87 ? -12.219 1.785 7.002 1.00 90.69 87 ARG A O 1
ATOM 679 N N . PHE A 1 88 ? -13.625 3.527 7.026 1.00 92.50 88 PHE A N 1
ATOM 680 C CA . PHE A 1 88 ? -13.824 3.505 8.472 1.00 92.50 88 PHE A CA 1
ATOM 681 C C . PHE A 1 88 ? -14.963 2.579 8.909 1.00 92.50 88 PHE A C 1
ATOM 683 O O . PHE A 1 88 ? -15.975 2.430 8.224 1.00 92.50 88 PHE A O 1
ATOM 690 N N . GLU A 1 89 ? -14.786 1.972 10.079 1.00 90.56 89 GLU A N 1
ATOM 691 C CA . GLU A 1 89 ? -15.831 1.310 10.858 1.00 90.56 89 GLU A CA 1
ATOM 692 C C . GLU A 1 89 ? -15.763 1.832 12.295 1.00 90.56 89 GLU A C 1
ATOM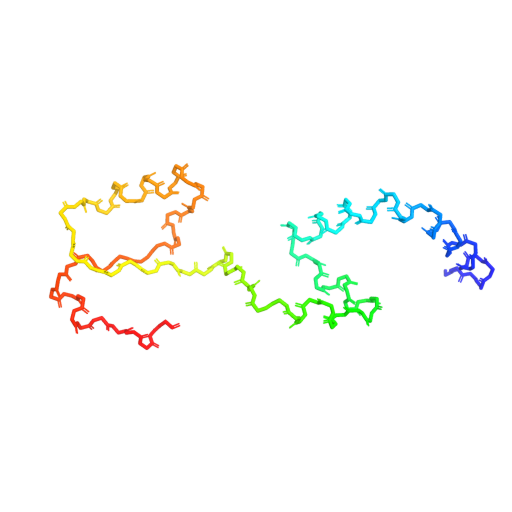 694 O O . GLU A 1 89 ? -14.718 1.775 12.943 1.00 90.56 89 GLU A O 1
ATOM 699 N N . PHE A 1 90 ? -16.872 2.376 12.787 1.00 90.50 90 PHE A N 1
ATOM 700 C CA . PHE A 1 90 ? -16.926 3.059 14.073 1.00 90.50 90 PHE A CA 1
ATOM 701 C C . PHE A 1 90 ? -17.703 2.243 15.105 1.00 90.50 90 PHE A C 1
ATOM 703 O O . PHE A 1 90 ? -18.875 1.916 14.924 1.00 90.50 90 PHE A O 1
ATOM 710 N N . CYS A 1 91 ? -17.065 1.975 16.242 1.00 89.50 91 CYS A N 1
ATOM 711 C CA . CYS A 1 91 ? -17.690 1.419 17.435 1.00 89.50 91 CYS A CA 1
ATOM 712 C C . CYS A 1 91 ? -17.495 2.388 18.609 1.00 89.50 91 CYS A C 1
ATOM 714 O O . CYS A 1 91 ? -16.652 2.180 19.485 1.00 89.50 91 CYS A O 1
ATOM 716 N N . LEU A 1 92 ? -18.274 3.474 18.589 1.00 87.75 92 LEU A N 1
ATOM 717 C CA . LEU A 1 92 ? -18.081 4.641 19.461 1.00 87.75 92 LEU A CA 1
ATOM 718 C C . LEU A 1 92 ? -18.892 4.626 20.766 1.00 87.75 92 LEU A C 1
ATOM 720 O O . LEU A 1 92 ? -18.802 5.538 21.585 1.00 87.75 92 LEU A O 1
ATOM 724 N N . ASP A 1 93 ? -19.705 3.592 20.960 1.00 82.94 93 ASP A N 1
ATOM 725 C CA . ASP A 1 93 ? -20.519 3.399 22.156 1.00 82.94 93 ASP A CA 1
ATOM 726 C C . ASP A 1 93 ? -19.821 2.405 23.093 1.00 82.94 93 ASP A C 1
ATOM 728 O O . ASP A 1 93 ? -19.443 1.307 22.678 1.00 82.94 93 ASP A O 1
ATOM 732 N N . TYR A 1 94 ? -19.661 2.781 24.363 1.00 77.00 94 TYR A N 1
ATOM 733 C CA . TYR A 1 94 ? -18.970 1.979 25.375 1.00 77.00 94 TYR A CA 1
ATOM 734 C C . TYR A 1 94 ? -19.582 0.580 25.567 1.00 77.00 94 TYR A C 1
ATOM 736 O O . TYR A 1 94 ? -18.859 -0.406 25.731 1.00 77.00 94 TYR A O 1
ATOM 744 N N . ASN A 1 95 ? -20.909 0.462 25.507 1.00 78.38 95 ASN A N 1
ATOM 745 C CA . ASN A 1 95 ? -21.600 -0.817 25.643 1.00 78.38 95 ASN A CA 1
ATOM 746 C C . ASN A 1 95 ? -21.471 -1.662 24.371 1.00 78.38 95 ASN A C 1
ATOM 748 O O . ASN A 1 95 ? -21.326 -2.884 24.455 1.00 78.38 95 ASN A O 1
ATOM 752 N N . LYS A 1 96 ? -21.451 -1.027 23.193 1.00 77.25 96 LYS A N 1
ATOM 753 C CA . LYS A 1 96 ? -21.181 -1.728 21.926 1.00 77.25 96 LYS A CA 1
ATOM 754 C C . LYS A 1 96 ? -19.732 -2.210 21.837 1.00 77.25 96 LYS A C 1
ATOM 756 O O . LYS A 1 96 ? -19.501 -3.334 21.405 1.00 77.25 96 LYS A O 1
ATOM 761 N N . ALA A 1 97 ? -18.772 -1.425 22.327 1.00 79.81 97 ALA A N 1
ATOM 762 C CA . ALA A 1 97 ? -17.354 -1.785 22.318 1.00 79.81 97 ALA A CA 1
ATOM 763 C C . ALA A 1 97 ? -17.064 -3.064 23.122 1.00 79.81 97 ALA A C 1
ATOM 765 O O . ALA A 1 97 ? -16.277 -3.898 22.683 1.00 79.81 97 ALA A O 1
ATOM 766 N N . LYS A 1 98 ? -17.753 -3.274 24.255 1.00 80.62 98 LYS A N 1
ATOM 767 C CA . LYS A 1 98 ? -17.607 -4.487 25.089 1.00 80.62 98 LYS A CA 1
ATOM 768 C C . LYS A 1 98 ? -17.982 -5.787 24.380 1.00 80.62 98 LYS A C 1
ATOM 770 O O . LYS A 1 98 ? -17.476 -6.843 24.744 1.00 80.62 98 LYS A O 1
ATOM 775 N N . SER A 1 99 ? -18.892 -5.717 23.414 1.00 83.69 99 SER A N 1
ATOM 776 C CA . SER A 1 99 ? -19.404 -6.875 22.671 1.00 83.69 99 SER A CA 1
ATOM 777 C C . SER A 1 99 ? -18.944 -6.888 21.213 1.00 83.69 99 SER A C 1
ATOM 779 O O . SER A 1 99 ? -19.424 -7.696 20.416 1.00 83.69 99 SER A O 1
ATOM 781 N N . TYR A 1 100 ? -18.002 -6.010 20.856 1.00 82.88 100 TYR A N 1
ATOM 782 C CA . TYR A 1 100 ? -17.495 -5.922 19.499 1.00 82.88 100 TYR A CA 1
ATOM 783 C C . TYR A 1 100 ? -16.783 -7.224 19.108 1.00 82.88 100 TYR A C 1
ATOM 785 O O . TYR A 1 100 ? -15.934 -7.745 19.834 1.00 82.88 100 TYR A O 1
ATOM 793 N N . ASN A 1 101 ? -17.137 -7.778 17.947 1.00 83.12 101 ASN A N 1
ATOM 794 C CA . ASN A 1 101 ? -16.564 -9.034 17.480 1.00 83.12 101 ASN A CA 1
ATOM 795 C C . ASN A 1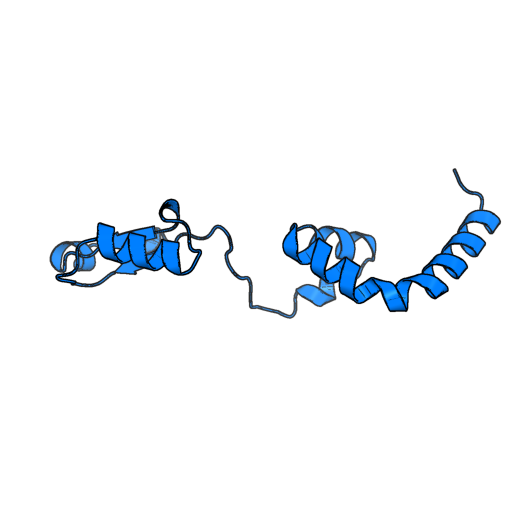 101 ? -15.219 -8.793 16.781 1.00 83.12 101 ASN A C 1
ATOM 797 O O . ASN A 1 101 ? -15.155 -8.678 15.558 1.00 83.12 101 ASN A O 1
ATOM 801 N N . PHE A 1 102 ? -14.142 -8.789 17.563 1.00 81.88 102 PHE A N 1
ATOM 802 C CA . PHE A 1 102 ? -12.775 -8.638 17.059 1.00 81.88 102 PHE A CA 1
ATOM 803 C C . PHE A 1 102 ? -12.310 -9.786 16.154 1.00 81.88 102 PHE A C 1
ATOM 805 O O . PHE A 1 102 ? -11.345 -9.610 15.429 1.00 81.88 102 PHE A O 1
ATOM 812 N N . LYS A 1 103 ? -13.007 -10.934 16.114 1.00 81.25 103 LYS A N 1
ATOM 813 C CA . LYS A 1 103 ? -12.676 -12.031 15.181 1.00 81.25 103 LYS A CA 1
ATOM 814 C C . LYS A 1 103 ? -12.991 -11.704 13.716 1.00 81.25 103 LYS A C 1
ATOM 816 O O . LYS A 1 103 ? -12.713 -12.519 12.845 1.00 81.25 103 LYS A O 1
ATOM 821 N N . LYS A 1 104 ? -13.652 -10.571 13.453 1.00 77.50 104 LYS A N 1
ATOM 822 C CA . LYS A 1 104 ? -13.898 -10.047 12.102 1.00 77.50 104 LYS A CA 1
ATOM 823 C C . LYS A 1 104 ? -12.736 -9.194 11.569 1.00 77.50 104 LYS A C 1
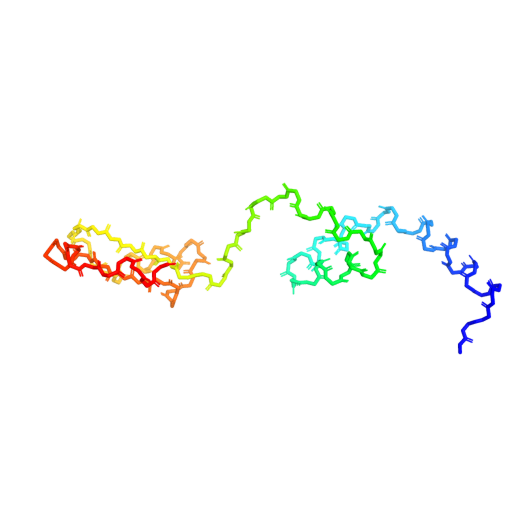ATOM 825 O O . LYS A 1 104 ? -12.812 -8.771 10.419 1.00 77.50 104 LYS A O 1
ATOM 830 N N . MET A 1 105 ? -11.738 -8.908 12.411 1.00 72.44 105 MET A N 1
ATOM 831 C CA . MET A 1 105 ? -10.492 -8.221 12.058 1.00 72.44 105 MET A CA 1
ATOM 832 C C . MET A 1 105 ? -9.408 -9.244 11.731 1.00 72.44 105 MET A C 1
ATOM 834 O O . MET A 1 105 ? -8.616 -8.954 10.812 1.00 72.44 105 MET A O 1
#

Foldseek 3Di:
DDDPVRVVVVVVVCVVPCVVCVVVVCVVCVVVVNNQVVCVVVVNNVVVVVDPDDPPLQAADEAAEADPDDPVVVQVVCVVVVHHSVSYDYHHDPVSNVVDDPVVD

Secondary structure (DSSP, 8-state):
---HHHHHHHHHHHHHHHHHHHHHHHHHHHHHT-HHHHHHHTT-GGGTTT------TT--EEEES--SS-HHHHHHHHHHTT--GGGEEEE--HHHHHT--GGG-

Radius of gyration: 22.99 Å; chains: 1; bounding box: 45×29×59 Å

pLDDT: mean 86.09, std 9.64, range [53.66, 95.19]

Sequence (105 aa):
MLNCDELLNLEEKILEALPDKLTTILIKLNSNGKLDEFLEVLDLGYLTSQNTYRPYRSGKIVVVGQTEVKESILLGVAESCGVSKDRFEFCLDYNKAKSYNFKKM